Protein AF-A0A2D0IGE0-F1 (afdb_monomer_lite)

Foldseek 3Di:
DWDWAWAKEFDDDLDPDGPDIAIWTFTADPVRQTADTDPGDDQDDDPPDDPCSSVVSVVRNVVNVVDDYHYPVSNDDPDDPDDPPPDDDDDDDWDQDPPPRDTDDDDDVVVCVVLVNDPPFDWDWADPDVVDIDTHTDDPVRVVVVPPDD

Structure (mmCIF, N/CA/C/O backbone):
data_AF-A0A2D0IGE0-F1
#
_entry.id   AF-A0A2D0IGE0-F1
#
loop_
_atom_site.group_PDB
_atom_site.id
_atom_site.type_symbol
_atom_site.label_atom_id
_atom_site.label_alt_id
_atom_site.label_comp_id
_atom_site.label_asym_id
_atom_site.label_entity_id
_atom_site.label_seq_id
_atom_site.pdbx_PDB_ins_code
_atom_site.Cartn_x
_atom_site.Cartn_y
_atom_site.Cartn_z
_atom_site.occupancy
_atom_site.B_iso_or_equiv
_atom_site.auth_seq_id
_atom_site.auth_comp_id
_atom_site.auth_asym_id
_atom_site.auth_atom_id
_atom_site.pdbx_PDB_model_num
ATOM 1 N N . MET A 1 1 ? 14.727 -11.398 6.194 1.00 39.56 1 MET A N 1
ATOM 2 C CA . MET A 1 1 ? 15.077 -10.853 4.855 1.00 39.56 1 MET A CA 1
ATOM 3 C C . MET A 1 1 ? 13.752 -10.444 4.246 1.00 39.56 1 MET A C 1
ATOM 5 O O . MET A 1 1 ? 12.953 -11.331 3.971 1.00 39.56 1 MET A O 1
ATOM 9 N N . GLN A 1 2 ? 13.462 -9.146 4.138 1.00 50.28 2 GLN A N 1
ATOM 10 C CA . GLN A 1 2 ? 12.207 -8.716 3.518 1.00 50.28 2 GLN A CA 1
ATOM 11 C C . GLN A 1 2 ? 12.295 -9.045 2.031 1.00 50.28 2 GLN A C 1
ATOM 13 O O . GLN A 1 2 ? 13.080 -8.449 1.294 1.00 50.28 2 GLN A O 1
ATOM 18 N N . HIS A 1 3 ? 11.566 -10.076 1.626 1.00 76.88 3 HIS A N 1
ATOM 19 C CA . HIS A 1 3 ? 11.429 -10.460 0.236 1.00 76.88 3 HIS A CA 1
ATOM 20 C C . HIS A 1 3 ? 10.127 -9.847 -0.264 1.00 76.88 3 HIS A C 1
ATOM 22 O O . HIS A 1 3 ? 9.096 -9.916 0.404 1.00 76.88 3 HIS A O 1
ATOM 28 N N . TRP A 1 4 ? 10.189 -9.209 -1.425 1.00 86.62 4 TRP A N 1
ATOM 29 C CA . TRP A 1 4 ? 9.011 -8.678 -2.089 1.00 86.62 4 TRP A CA 1
ATOM 30 C C . TRP A 1 4 ? 8.788 -9.410 -3.408 1.00 86.62 4 TRP A C 1
ATOM 32 O O . TRP A 1 4 ? 9.721 -9.948 -4.016 1.00 86.62 4 TRP A O 1
ATOM 42 N N . ASN A 1 5 ? 7.539 -9.441 -3.859 1.00 92.38 5 ASN A N 1
ATOM 43 C CA . ASN A 1 5 ? 7.176 -9.981 -5.162 1.00 92.38 5 ASN A CA 1
ATOM 44 C C . ASN A 1 5 ? 6.103 -9.110 -5.821 1.00 92.38 5 ASN A C 1
ATOM 46 O O . ASN A 1 5 ? 5.356 -8.419 -5.131 1.00 92.38 5 ASN A O 1
ATOM 50 N N . TYR A 1 6 ? 6.001 -9.150 -7.148 1.00 96.19 6 TYR A N 1
ATOM 51 C CA . TYR A 1 6 ? 4.870 -8.524 -7.825 1.00 96.19 6 TYR A CA 1
ATOM 52 C C . TYR A 1 6 ? 3.610 -9.357 -7.579 1.00 96.19 6 TYR A C 1
ATOM 54 O O . TYR A 1 6 ? 3.630 -10.587 -7.699 1.00 96.19 6 TYR A O 1
ATOM 62 N N . ARG A 1 7 ? 2.505 -8.690 -7.245 1.00 97.25 7 ARG A N 1
ATOM 63 C CA . ARG A 1 7 ? 1.170 -9.296 -7.149 1.00 97.25 7 ARG A CA 1
ATOM 64 C C . ARG A 1 7 ? 0.126 -8.357 -7.720 1.00 97.25 7 ARG A C 1
ATOM 66 O O . ARG A 1 7 ? 0.301 -7.142 -7.709 1.00 97.25 7 ARG A O 1
ATOM 73 N N . VAL A 1 8 ? -0.957 -8.947 -8.211 1.00 96.62 8 VAL A N 1
ATOM 74 C CA . VAL A 1 8 ? -2.169 -8.207 -8.550 1.00 96.62 8 VAL A CA 1
ATOM 75 C C . VAL A 1 8 ? -3.000 -8.046 -7.282 1.00 96.62 8 VAL A C 1
ATOM 77 O O . VAL A 1 8 ? -3.274 -9.043 -6.609 1.00 96.62 8 VAL A O 1
ATOM 80 N N . ILE A 1 9 ? -3.378 -6.808 -6.979 1.00 94.56 9 ILE A N 1
ATOM 81 C CA . ILE A 1 9 ? -4.266 -6.458 -5.870 1.00 94.56 9 ILE A CA 1
ATOM 82 C C . ILE A 1 9 ? -5.588 -5.946 -6.437 1.00 94.56 9 ILE A C 1
ATOM 84 O O . ILE A 1 9 ? -5.592 -5.168 -7.396 1.00 94.56 9 ILE A O 1
ATOM 88 N N . GLU A 1 10 ? -6.692 -6.402 -5.858 1.00 93.56 10 GLU A N 1
ATOM 89 C CA . GLU A 1 10 ? -8.035 -5.906 -6.131 1.00 93.56 10 GLU A CA 1
ATOM 90 C C . GLU A 1 10 ? -8.404 -4.781 -5.159 1.00 93.56 10 GLU A C 1
ATOM 92 O O . GLU A 1 10 ? -8.152 -4.863 -3.957 1.00 93.56 10 GLU A O 1
ATOM 97 N N . PHE A 1 11 ? -9.032 -3.736 -5.690 1.00 84.25 11 PHE A N 1
ATOM 98 C CA . PHE A 1 11 ? -9.496 -2.582 -4.928 1.00 84.25 11 PHE A CA 1
ATOM 99 C C . PHE A 1 11 ? -10.983 -2.355 -5.179 1.00 84.25 11 PHE A C 1
ATOM 101 O O . PHE A 1 11 ? -11.447 -2.514 -6.308 1.00 84.25 11 PHE A O 1
ATOM 108 N N . ALA A 1 12 ? -11.720 -1.950 -4.147 1.00 82.31 12 ALA A N 1
ATOM 109 C CA . ALA A 1 12 ? -13.134 -1.594 -4.227 1.00 82.31 12 ALA A CA 1
ATOM 110 C C . ALA A 1 12 ? -13.320 -0.071 -4.098 1.00 82.31 12 ALA A C 1
ATOM 112 O O . ALA A 1 12 ? -12.615 0.581 -3.329 1.00 82.31 12 ALA A O 1
ATOM 113 N N . ALA A 1 13 ? -14.268 0.494 -4.851 1.00 58.12 13 ALA A N 1
ATOM 114 C CA . ALA A 1 13 ? -14.758 1.859 -4.659 1.00 58.12 13 ALA A CA 1
ATOM 115 C C . ALA A 1 13 ? -16.126 1.750 -3.979 1.00 58.12 13 ALA A C 1
ATOM 117 O O . ALA A 1 13 ? -17.071 1.325 -4.633 1.00 58.12 13 ALA A O 1
ATOM 118 N N . ASP A 1 14 ? -16.195 2.074 -2.685 1.00 55.97 14 ASP A N 1
ATOM 119 C CA . ASP A 1 14 ? -17.411 2.087 -1.856 1.00 55.97 14 ASP A CA 1
ATOM 120 C C . ASP A 1 14 ? -18.384 0.917 -2.126 1.00 55.97 14 ASP A C 1
ATOM 122 O O . ASP A 1 14 ? -19.420 1.055 -2.778 1.00 55.97 14 ASP A O 1
ATOM 126 N N . GLY A 1 15 ? -18.031 -0.260 -1.602 1.00 52.66 15 GLY A N 1
ATOM 127 C CA . GLY A 1 15 ? -18.783 -1.514 -1.709 1.00 52.66 15 GLY A CA 1
ATOM 128 C C . GLY A 1 15 ? -17.884 -2.731 -1.457 1.00 52.66 15 GLY A C 1
ATOM 129 O O . GLY A 1 15 ? -16.671 -2.582 -1.341 1.00 52.66 15 GLY A O 1
ATOM 130 N N . ASP A 1 16 ? -18.467 -3.933 -1.392 1.00 59.31 16 ASP A N 1
ATOM 131 C CA . ASP A 1 16 ? -17.725 -5.193 -1.168 1.00 59.31 16 ASP A CA 1
ATOM 132 C C . ASP A 1 16 ? -17.186 -5.841 -2.464 1.00 59.31 16 ASP A C 1
ATOM 134 O O . ASP A 1 16 ? -16.529 -6.882 -2.413 1.00 59.31 16 ASP A O 1
ATOM 138 N N . GLU A 1 17 ? -17.455 -5.262 -3.641 1.00 68.69 17 GLU A N 1
ATOM 139 C CA . GLU A 1 17 ? -17.016 -5.813 -4.932 1.00 68.69 17 GLU A CA 1
ATOM 140 C C . GLU A 1 17 ? -15.762 -5.103 -5.483 1.00 68.69 17 GLU A C 1
ATOM 142 O O . GLU A 1 17 ? -15.660 -3.874 -5.407 1.00 68.69 17 GLU A O 1
ATOM 147 N N . PRO A 1 18 ? -14.807 -5.844 -6.085 1.00 72.31 18 PRO A N 1
ATOM 148 C CA . PRO A 1 18 ? -13.594 -5.260 -6.641 1.00 72.31 18 PRO A CA 1
ATOM 149 C C . PRO A 1 18 ? -13.918 -4.405 -7.872 1.00 72.31 18 PRO A C 1
ATOM 151 O O . PRO A 1 18 ? -14.346 -4.899 -8.915 1.00 72.31 18 PRO A O 1
ATOM 154 N N . ALA A 1 19 ? -13.672 -3.105 -7.756 1.00 78.56 19 ALA A N 1
ATOM 155 C CA . ALA A 1 19 ? -13.898 -2.115 -8.795 1.00 78.56 19 ALA A CA 1
ATOM 156 C C . ALA A 1 19 ? -12.731 -2.036 -9.799 1.00 78.56 19 ALA A C 1
ATOM 158 O O . ALA A 1 19 ? -12.963 -1.776 -10.981 1.00 78.56 19 ALA A O 1
ATOM 159 N N . TRP A 1 20 ? -11.484 -2.281 -9.374 1.00 90.06 20 TRP A N 1
ATOM 160 C CA . TRP A 1 20 ? -10.330 -2.354 -10.282 1.00 90.06 20 TRP A CA 1
ATOM 161 C C . TRP A 1 20 ? -9.186 -3.228 -9.743 1.00 90.06 20 TRP A C 1
ATOM 163 O O . TRP A 1 20 ? -9.218 -3.703 -8.608 1.00 90.06 20 TRP A O 1
ATOM 173 N N . ARG A 1 21 ? -8.175 -3.475 -10.590 1.00 93.62 21 ARG A N 1
ATOM 174 C CA . ARG A 1 21 ? -6.998 -4.305 -10.287 1.00 93.62 21 ARG A CA 1
ATOM 175 C C . ARG A 1 21 ? -5.709 -3.619 -10.693 1.00 93.62 21 ARG A C 1
ATOM 177 O O . ARG A 1 21 ? -5.649 -3.012 -11.761 1.00 93.62 21 ARG A O 1
ATOM 184 N N . GLU A 1 22 ? -4.660 -3.796 -9.898 1.00 94.88 22 GLU A N 1
ATOM 185 C CA . GLU A 1 22 ? -3.345 -3.216 -10.180 1.00 94.88 22 GLU A CA 1
ATOM 186 C C . GLU A 1 22 ? -2.205 -4.157 -9.797 1.00 94.88 22 GLU A C 1
ATOM 188 O O . GLU A 1 22 ? -2.302 -4.911 -8.831 1.00 94.88 22 GLU A O 1
ATOM 193 N N . LEU A 1 23 ? -1.091 -4.077 -10.529 1.00 96.31 23 LEU A N 1
ATOM 194 C CA . LEU A 1 23 ? 0.165 -4.704 -10.126 1.00 96.31 23 LEU A CA 1
ATOM 195 C C . LEU A 1 23 ? 0.868 -3.821 -9.095 1.00 96.31 23 LEU A C 1
ATOM 197 O O . LEU A 1 23 ? 1.065 -2.626 -9.318 1.00 96.31 23 LEU A O 1
ATOM 201 N N . ARG A 1 24 ? 1.268 -4.425 -7.979 1.00 94.81 24 ARG A N 1
ATOM 202 C CA . ARG A 1 24 ? 1.940 -3.764 -6.859 1.00 94.81 24 ARG A CA 1
ATOM 203 C C . ARG A 1 24 ? 3.159 -4.580 -6.429 1.00 94.81 24 ARG A C 1
ATOM 205 O O . ARG A 1 24 ? 3.182 -5.805 -6.584 1.00 94.81 24 ARG A O 1
ATOM 212 N N . GLU A 1 25 ? 4.166 -3.906 -5.886 1.00 93.81 25 GLU A N 1
ATOM 213 C CA . GLU A 1 25 ? 5.223 -4.568 -5.115 1.00 93.81 25 GLU A CA 1
ATOM 214 C C . GLU A 1 25 ? 4.654 -4.936 -3.747 1.00 93.81 25 GLU A C 1
ATOM 216 O O . GLU A 1 25 ? 4.224 -4.054 -3.007 1.00 93.81 25 GLU A O 1
ATOM 221 N N . VAL A 1 26 ? 4.599 -6.233 -3.439 1.00 94.69 26 VAL A N 1
ATOM 222 C CA . VAL A 1 26 ? 4.051 -6.764 -2.187 1.00 94.69 26 VAL A CA 1
ATOM 223 C C . VAL A 1 26 ? 5.176 -7.300 -1.326 1.00 94.69 26 VAL A C 1
ATOM 225 O O . VAL A 1 26 ? 5.943 -8.157 -1.768 1.00 94.69 26 VAL A O 1
ATOM 228 N N . TYR A 1 27 ? 5.241 -6.809 -0.096 1.00 91.44 27 TYR A N 1
ATOM 229 C CA . TYR A 1 27 ? 6.197 -7.215 0.922 1.00 91.44 27 TYR A CA 1
ATOM 230 C C . TYR A 1 27 ? 5.595 -8.322 1.780 1.00 91.44 27 TYR A C 1
ATOM 232 O O . TYR A 1 27 ? 4.397 -8.317 2.069 1.00 91.44 27 TYR A O 1
ATOM 240 N N . TYR A 1 28 ? 6.440 -9.266 2.178 1.00 90.50 28 TYR A N 1
ATOM 241 C CA . TYR A 1 28 ? 6.059 -10.407 2.997 1.00 90.50 28 TYR A CA 1
ATOM 242 C C . TYR A 1 28 ? 6.819 -10.386 4.323 1.00 90.50 28 TYR A C 1
ATOM 244 O O . TYR A 1 28 ? 7.988 -9.986 4.375 1.00 90.50 28 TYR A O 1
ATOM 252 N N . ASP A 1 29 ? 6.150 -10.805 5.393 1.00 87.31 29 ASP A N 1
ATOM 253 C CA . ASP A 1 29 ? 6.786 -11.031 6.689 1.00 87.31 29 ASP A CA 1
ATOM 254 C C . ASP A 1 29 ? 7.626 -12.326 6.705 1.00 87.31 29 ASP A C 1
ATOM 256 O O . ASP A 1 29 ? 7.705 -13.070 5.721 1.00 87.31 29 ASP A O 1
ATOM 260 N N . ASP A 1 30 ? 8.277 -12.606 7.836 1.00 86.75 30 ASP A N 1
ATOM 261 C CA . ASP A 1 30 ? 9.110 -13.804 7.991 1.00 86.75 30 ASP A CA 1
ATOM 262 C C . ASP A 1 30 ? 8.292 -15.117 7.987 1.00 86.75 30 ASP A C 1
ATOM 264 O O . ASP A 1 30 ? 8.865 -16.190 7.798 1.00 86.75 30 ASP A O 1
ATOM 268 N N . ALA A 1 31 ? 6.964 -15.051 8.152 1.00 85.44 31 ALA A N 1
ATOM 269 C CA . ALA A 1 31 ? 6.051 -16.189 8.022 1.00 85.44 31 ALA A CA 1
ATOM 270 C C . ALA A 1 31 ? 5.537 -16.381 6.580 1.00 85.44 31 ALA A C 1
ATOM 272 O O . ALA A 1 31 ? 4.831 -17.352 6.302 1.00 85.44 31 ALA A O 1
ATOM 273 N N . GLY A 1 32 ? 5.902 -15.488 5.653 1.00 87.06 32 GLY A N 1
ATOM 274 C CA . GLY A 1 32 ? 5.456 -15.513 4.261 1.00 87.06 32 GLY A CA 1
ATOM 275 C C . GLY A 1 32 ? 4.052 -14.940 4.049 1.00 87.06 32 GLY A C 1
ATOM 276 O O . GLY A 1 32 ? 3.464 -15.169 2.989 1.00 87.06 32 GLY A O 1
ATOM 277 N N . LYS A 1 33 ? 3.501 -14.199 5.021 1.00 89.12 33 LYS A N 1
ATOM 278 C CA . LYS A 1 33 ? 2.218 -13.498 4.886 1.00 89.12 33 LYS A CA 1
ATOM 279 C C . LYS A 1 33 ? 2.434 -12.110 4.260 1.00 89.12 33 LYS A C 1
ATOM 281 O O . LYS A 1 33 ? 3.399 -11.436 4.629 1.00 89.12 33 LYS A O 1
ATOM 286 N N . PRO A 1 34 ? 1.573 -11.659 3.322 1.00 91.75 34 PRO A N 1
ATOM 287 C CA . PRO A 1 34 ? 1.599 -10.279 2.841 1.00 91.75 34 PRO A CA 1
ATOM 288 C C . PRO A 1 34 ? 1.466 -9.289 4.006 1.00 91.75 34 PRO A C 1
ATOM 290 O O . PRO A 1 34 ? 0.551 -9.403 4.817 1.00 91.75 34 PRO A O 1
ATOM 293 N N . SER A 1 35 ? 2.377 -8.322 4.093 1.00 89.50 35 SER A N 1
ATOM 294 C CA . SER A 1 35 ? 2.422 -7.345 5.190 1.00 89.50 35 SER A CA 1
ATOM 295 C C . SER A 1 35 ? 2.171 -5.913 4.728 1.00 89.50 35 SER A C 1
ATOM 297 O O . SER A 1 35 ? 1.583 -5.122 5.462 1.00 89.50 35 SER A O 1
ATOM 299 N N . ALA A 1 36 ? 2.585 -5.572 3.508 1.00 88.38 36 ALA A N 1
ATOM 300 C CA . ALA A 1 36 ? 2.376 -4.255 2.916 1.00 88.38 36 ALA A CA 1
ATOM 301 C C . ALA A 1 36 ? 2.462 -4.318 1.387 1.00 88.38 36 ALA A C 1
ATOM 303 O O . ALA A 1 36 ? 2.974 -5.287 0.818 1.00 88.38 36 ALA A O 1
ATOM 304 N N . TYR A 1 37 ? 2.018 -3.254 0.719 1.00 92.88 37 TYR A N 1
ATOM 305 C CA . TYR A 1 37 ? 2.232 -3.063 -0.712 1.00 92.88 37 TYR A CA 1
ATOM 306 C C . TYR A 1 37 ? 2.589 -1.612 -1.049 1.00 92.88 37 TYR A C 1
ATOM 308 O O . TYR A 1 37 ? 2.125 -0.677 -0.398 1.00 92.88 37 TYR A O 1
ATOM 316 N N . GLY A 1 38 ? 3.441 -1.437 -2.061 1.00 85.44 38 GLY A N 1
ATOM 317 C CA . GLY A 1 38 ? 3.933 -0.136 -2.518 1.00 85.44 38 GLY A CA 1
ATOM 318 C C . GLY A 1 38 ? 2.996 0.581 -3.497 1.00 85.44 38 GLY A C 1
ATOM 319 O O . GLY A 1 38 ? 1.815 0.253 -3.634 1.00 85.44 38 GLY A O 1
ATOM 320 N N . ALA A 1 39 ? 3.532 1.569 -4.218 1.00 86.00 39 ALA A N 1
ATOM 321 C CA . ALA A 1 39 ? 2.840 2.234 -5.324 1.00 86.00 39 ALA A CA 1
ATOM 322 C C . ALA A 1 39 ? 2.547 1.265 -6.495 1.00 86.00 39 ALA A C 1
ATOM 324 O O . ALA A 1 39 ? 2.971 0.106 -6.486 1.00 86.00 39 ALA A O 1
ATOM 325 N N . VAL A 1 40 ? 1.801 1.732 -7.504 1.00 89.88 40 VAL A N 1
ATOM 326 C CA . VAL A 1 40 ? 1.593 0.977 -8.752 1.00 89.88 40 VAL A CA 1
ATOM 327 C C . VAL A 1 40 ? 2.951 0.608 -9.338 1.00 89.88 40 VAL A C 1
ATOM 329 O O . VAL A 1 40 ? 3.821 1.464 -9.492 1.00 89.88 40 VAL A O 1
ATOM 332 N N . ALA A 1 41 ? 3.132 -0.672 -9.645 1.00 91.25 41 ALA A N 1
ATOM 333 C CA . ALA A 1 41 ? 4.389 -1.173 -10.163 1.00 91.25 41 ALA A CA 1
ATOM 334 C C . ALA A 1 41 ? 4.637 -0.627 -11.577 1.00 91.25 41 ALA A C 1
ATOM 336 O O . ALA A 1 41 ? 3.781 -0.715 -12.460 1.00 91.25 41 ALA A O 1
ATOM 337 N N . MET A 1 42 ? 5.835 -0.086 -11.793 1.00 90.38 42 MET A N 1
ATOM 338 C CA . MET A 1 42 ? 6.284 0.462 -13.071 1.00 90.38 42 MET A CA 1
ATOM 339 C C . MET A 1 42 ? 7.501 -0.312 -13.570 1.00 90.38 42 MET A C 1
ATOM 341 O O . MET A 1 42 ? 8.298 -0.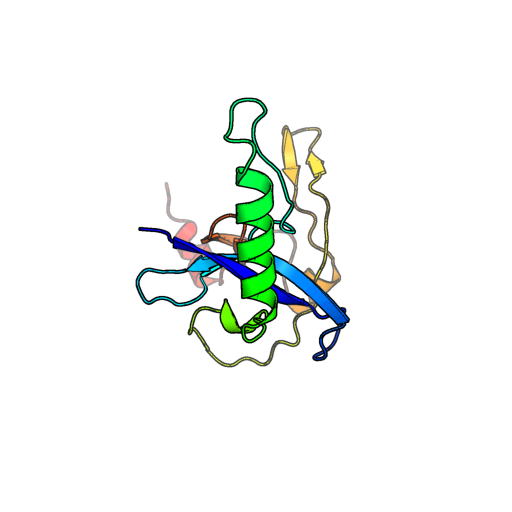811 -12.779 1.00 90.38 42 MET A O 1
ATOM 345 N N . VAL A 1 43 ? 7.675 -0.380 -14.890 1.00 92.31 43 VAL A N 1
ATOM 346 C CA . VAL A 1 43 ? 8.930 -0.861 -15.473 1.00 92.31 43 VAL A CA 1
ATOM 347 C C . VAL A 1 43 ? 9.901 0.313 -15.514 1.00 92.31 43 VAL A C 1
ATOM 349 O O . VAL A 1 43 ? 9.772 1.199 -16.357 1.00 92.31 43 VAL A O 1
ATOM 352 N N . ALA A 1 44 ? 10.847 0.329 -14.583 1.00 89.50 44 ALA A N 1
ATOM 353 C CA . ALA A 1 44 ? 11.895 1.335 -14.486 1.00 89.50 44 ALA A CA 1
ATOM 354 C C . ALA A 1 44 ? 13.228 0.651 -14.161 1.00 89.50 44 ALA A C 1
ATOM 356 O O . ALA A 1 44 ? 13.251 -0.329 -13.421 1.00 89.50 44 ALA A O 1
ATOM 357 N N . TRP A 1 45 ? 14.313 1.150 -14.748 1.00 93.00 45 TRP A N 1
ATOM 358 C CA . TRP A 1 45 ? 15.675 0.657 -14.549 1.00 93.00 45 TRP A CA 1
ATOM 359 C C . TRP A 1 45 ? 16.672 1.802 -14.785 1.00 93.00 45 TRP A C 1
ATOM 361 O O . TRP A 1 45 ? 16.345 2.795 -15.446 1.00 93.00 45 TRP A O 1
ATOM 371 N N . GLY A 1 46 ? 17.860 1.693 -14.199 1.00 94.06 46 GLY A N 1
ATOM 372 C CA . GLY A 1 46 ? 18.938 2.675 -14.309 1.00 94.06 46 GLY A CA 1
ATOM 373 C C . GLY A 1 46 ? 19.581 2.687 -15.696 1.00 94.06 46 GLY A C 1
ATOM 374 O O . GLY A 1 46 ? 19.628 1.676 -16.394 1.00 94.06 46 GLY A O 1
ATOM 375 N N . ALA A 1 47 ? 20.111 3.841 -16.106 1.00 93.31 47 ALA A N 1
ATOM 376 C CA . ALA A 1 47 ? 20.804 3.973 -17.393 1.00 93.31 47 ALA A CA 1
ATOM 377 C C . ALA A 1 47 ? 22.116 3.164 -17.461 1.00 93.31 47 ALA A C 1
ATOM 379 O O . ALA A 1 47 ? 22.627 2.905 -18.548 1.00 93.31 47 ALA A O 1
ATOM 380 N N . ASP A 1 48 ? 22.660 2.802 -16.302 1.00 95.31 48 ASP A N 1
ATOM 381 C CA . ASP A 1 48 ? 23.864 2.004 -16.089 1.00 95.31 48 ASP A CA 1
ATOM 382 C C . ASP A 1 48 ? 23.575 0.517 -15.812 1.00 95.31 48 ASP A C 1
ATOM 384 O O . ASP A 1 48 ? 24.512 -0.276 -15.712 1.00 95.31 48 ASP A O 1
ATOM 388 N N . GLU A 1 49 ? 22.302 0.124 -15.716 1.00 93.62 49 GLU A N 1
ATOM 389 C CA . GLU A 1 49 ? 21.906 -1.271 -15.513 1.00 93.62 49 GLU A CA 1
ATOM 390 C C . GLU A 1 49 ? 21.956 -2.089 -16.812 1.00 93.62 49 GLU A C 1
ATOM 392 O O . GLU A 1 49 ? 21.953 -1.561 -17.928 1.00 93.62 49 GLU A O 1
ATOM 397 N N . ASP A 1 50 ? 21.992 -3.418 -16.665 1.00 94.25 50 ASP A N 1
ATOM 398 C CA . ASP A 1 50 ? 22.001 -4.346 -17.797 1.00 94.25 50 ASP A CA 1
ATOM 399 C C . ASP A 1 50 ? 20.769 -4.104 -18.702 1.00 94.25 50 ASP A C 1
ATOM 401 O O . ASP A 1 50 ? 19.642 -4.071 -18.193 1.00 94.25 50 ASP A O 1
ATOM 405 N N . PRO A 1 51 ? 20.926 -3.983 -20.036 1.00 92.12 51 PRO A N 1
ATOM 406 C CA . PRO A 1 51 ? 19.808 -3.818 -20.969 1.00 92.12 51 PRO A CA 1
ATOM 407 C C . PRO A 1 51 ? 18.728 -4.915 -20.910 1.00 92.12 51 PRO A C 1
ATOM 409 O O . PRO A 1 51 ? 17.611 -4.694 -21.379 1.00 92.12 51 PRO A O 1
ATOM 412 N N . ALA A 1 52 ? 19.024 -6.090 -2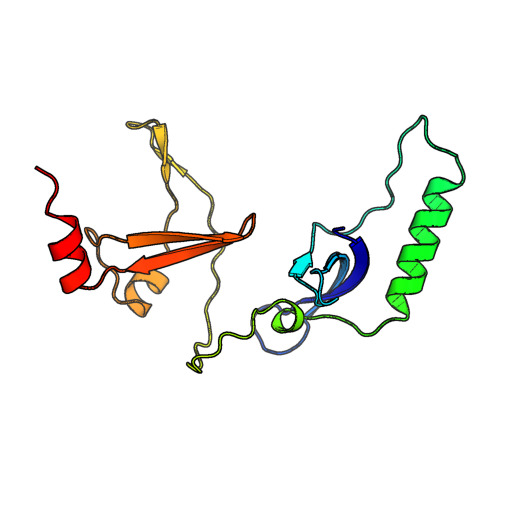0.349 1.00 94.44 52 ALA A N 1
ATOM 413 C CA . ALA A 1 52 ? 18.066 -7.172 -20.124 1.00 94.44 52 ALA A CA 1
ATOM 414 C C . ALA A 1 52 ? 17.193 -6.981 -18.862 1.00 94.44 52 ALA A C 1
ATOM 416 O O . ALA A 1 52 ? 16.190 -7.683 -18.688 1.00 94.44 52 ALA A O 1
ATOM 417 N N . THR A 1 53 ? 17.529 -6.025 -17.992 1.00 93.88 53 THR A N 1
ATOM 418 C CA . THR A 1 53 ? 16.782 -5.686 -16.766 1.00 93.88 53 THR A CA 1
ATOM 419 C C . THR A 1 53 ? 15.294 -5.407 -17.015 1.00 93.88 53 THR A C 1
ATOM 421 O O . THR A 1 53 ? 14.466 -6.056 -16.370 1.00 93.88 53 THR A O 1
ATOM 424 N N . PRO A 1 54 ? 14.889 -4.539 -17.968 1.00 94.56 54 PRO A N 1
ATOM 425 C CA . PRO A 1 54 ? 13.471 -4.311 -18.257 1.00 94.56 54 PRO A CA 1
ATOM 426 C C . PRO A 1 54 ? 12.707 -5.580 -18.635 1.00 94.56 54 PRO A C 1
ATOM 428 O O . PRO A 1 54 ? 11.565 -5.760 -18.212 1.00 94.56 54 PRO A O 1
ATOM 431 N N . LEU A 1 55 ? 13.331 -6.475 -19.409 1.00 95.50 55 LEU A N 1
ATOM 432 C CA . LEU A 1 55 ? 12.702 -7.737 -19.789 1.00 95.50 55 LEU A CA 1
ATOM 433 C C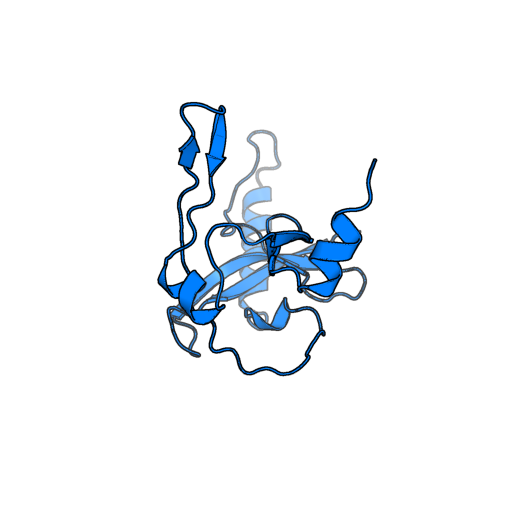 . LEU A 1 55 ? 12.489 -8.626 -18.559 1.00 95.50 55 LEU A C 1
ATOM 435 O O . LEU A 1 55 ? 11.404 -9.169 -18.379 1.00 95.50 55 LEU A O 1
ATOM 439 N N . SER A 1 56 ? 13.482 -8.694 -17.672 1.00 94.25 56 SER A N 1
ATOM 440 C CA . SER A 1 56 ? 13.386 -9.444 -16.415 1.00 94.25 56 SER A CA 1
ATOM 441 C C . SER A 1 56 ? 12.275 -8.904 -15.502 1.00 94.25 56 SER A C 1
ATOM 443 O O . SER A 1 56 ? 11.546 -9.678 -14.879 1.00 94.25 56 SER A O 1
ATOM 445 N N . ILE A 1 57 ? 12.088 -7.579 -15.442 1.00 94.44 57 ILE A N 1
ATOM 446 C CA . ILE A 1 57 ? 10.978 -6.953 -14.703 1.00 94.44 57 ILE A CA 1
ATOM 447 C C . ILE A 1 57 ? 9.631 -7.366 -15.312 1.00 94.44 57 ILE A C 1
ATOM 449 O O . ILE A 1 57 ? 8.742 -7.824 -14.589 1.00 94.44 57 ILE A O 1
ATOM 453 N N . LEU A 1 58 ? 9.492 -7.269 -16.638 1.00 96.38 58 LEU A N 1
ATOM 454 C CA . LEU A 1 58 ? 8.277 -7.668 -17.354 1.00 96.38 58 LEU A CA 1
ATOM 455 C C . LEU A 1 58 ? 7.942 -9.151 -17.161 1.00 96.38 58 LEU A C 1
ATOM 457 O O . LEU A 1 58 ? 6.773 -9.501 -17.009 1.00 96.38 58 LEU A O 1
ATOM 461 N N . GLU A 1 59 ? 8.940 -10.033 -17.131 1.00 96.62 59 GLU A N 1
ATOM 462 C CA . GLU A 1 59 ? 8.731 -11.462 -16.894 1.00 96.62 59 GLU A CA 1
ATOM 463 C C . GLU A 1 59 ? 8.203 -11.747 -15.486 1.00 96.62 59 GLU A C 1
ATOM 465 O O . GLU A 1 59 ? 7.274 -12.545 -15.337 1.00 96.62 59 GLU A O 1
ATOM 470 N N . ARG A 1 60 ? 8.724 -11.054 -14.467 1.00 95.75 60 ARG A N 1
ATOM 471 C CA . ARG A 1 60 ? 8.229 -11.160 -13.085 1.00 95.75 60 ARG A CA 1
ATOM 472 C C . ARG A 1 60 ? 6.810 -10.605 -12.950 1.00 95.75 60 ARG A C 1
ATOM 474 O O . ARG A 1 60 ? 5.974 -11.209 -12.281 1.00 95.75 60 ARG A O 1
ATOM 481 N N . MET A 1 61 ? 6.507 -9.489 -13.617 1.00 95.69 61 MET A N 1
ATOM 482 C CA . MET A 1 61 ? 5.141 -8.957 -13.694 1.00 95.69 61 MET A CA 1
ATOM 483 C C . MET A 1 61 ? 4.192 -9.933 -14.400 1.00 95.69 61 MET A C 1
ATOM 485 O O . MET A 1 61 ? 3.087 -10.172 -13.919 1.00 95.69 61 MET A O 1
ATOM 489 N N . ARG A 1 62 ? 4.624 -10.556 -15.503 1.00 96.75 62 ARG A N 1
ATOM 490 C CA . ARG A 1 62 ? 3.853 -11.593 -16.204 1.00 96.75 62 ARG A CA 1
ATOM 491 C C . ARG A 1 62 ? 3.567 -12.784 -15.293 1.00 96.75 62 ARG A C 1
ATOM 493 O O . ARG A 1 62 ? 2.450 -13.290 -15.297 1.00 96.75 62 ARG A O 1
ATOM 500 N N . GLU A 1 63 ? 4.551 -13.232 -14.519 1.00 96.44 63 GLU A N 1
ATOM 501 C CA . GLU A 1 63 ? 4.366 -14.318 -13.552 1.00 96.44 63 GLU A CA 1
ATOM 502 C C . GLU A 1 63 ? 3.300 -13.962 -12.503 1.00 96.44 63 GLU A C 1
ATOM 504 O O . GLU A 1 63 ? 2.463 -14.796 -12.160 1.00 96.44 63 GLU A O 1
ATOM 509 N N . ALA A 1 64 ? 3.281 -12.712 -12.034 1.00 96.19 64 ALA A N 1
ATOM 510 C CA . ALA A 1 64 ? 2.298 -12.235 -11.065 1.00 96.19 64 ALA A CA 1
ATOM 511 C C . ALA A 1 64 ? 0.851 -12.307 -11.577 1.00 96.19 64 ALA A C 1
ATOM 513 O O . ALA A 1 64 ? -0.049 -12.600 -10.792 1.00 96.19 64 ALA A O 1
ATOM 514 N N . LEU A 1 65 ? 0.628 -12.110 -12.881 1.00 95.88 65 LEU A N 1
ATOM 515 C CA . LEU A 1 65 ? -0.699 -12.224 -13.503 1.00 95.88 65 LEU A CA 1
ATOM 516 C C . LEU A 1 65 ? -1.271 -13.652 -13.456 1.00 95.88 65 LEU A C 1
ATOM 518 O O . LEU A 1 65 ? -2.478 -13.826 -13.592 1.00 95.88 65 LEU A O 1
ATOM 522 N N . GLY A 1 66 ? -0.422 -14.671 -13.281 1.00 94.25 66 GLY A N 1
ATOM 523 C CA . GLY A 1 66 ? -0.838 -16.072 -13.155 1.00 94.25 66 GLY A CA 1
ATOM 524 C C . GLY A 1 66 ? -1.102 -16.529 -11.717 1.00 94.25 66 GLY A C 1
ATOM 525 O O . GLY A 1 66 ? -1.455 -17.689 -11.507 1.00 94.25 66 GLY A O 1
ATOM 526 N N . LYS A 1 67 ? -0.900 -15.659 -10.722 1.00 94.69 67 LYS A N 1
ATOM 527 C CA . LYS A 1 67 ? -1.081 -15.977 -9.298 1.00 94.69 67 LYS A CA 1
ATOM 528 C C . LYS A 1 67 ? -2.476 -15.552 -8.822 1.00 94.69 67 LYS A C 1
ATOM 530 O O . LYS A 1 67 ? -3.069 -14.659 -9.425 1.00 94.69 67 LYS A O 1
ATOM 535 N N . PRO A 1 68 ? -2.988 -16.136 -7.721 1.00 95.12 68 PRO A N 1
ATOM 536 C CA . PRO A 1 68 ? -4.194 -15.632 -7.076 1.00 95.12 68 PRO A CA 1
ATOM 537 C C . PRO A 1 68 ? -4.073 -14.138 -6.766 1.00 95.12 68 PRO A C 1
ATOM 539 O O . PRO A 1 68 ? -2.993 -13.661 -6.389 1.00 95.12 68 PRO A O 1
ATOM 542 N N . PHE A 1 69 ? -5.172 -13.411 -6.922 1.00 94.25 69 PHE A N 1
ATOM 543 C CA . PHE A 1 69 ? -5.226 -12.002 -6.553 1.00 94.25 69 PHE A CA 1
ATOM 544 C C . PHE A 1 69 ? -5.192 -11.853 -5.033 1.00 94.25 69 PHE A C 1
ATOM 546 O O . PHE A 1 69 ? -5.528 -12.792 -4.312 1.00 94.25 69 PHE A O 1
ATOM 553 N N . LEU A 1 70 ? -4.715 -10.700 -4.579 1.00 93.62 70 LEU A N 1
ATOM 554 C CA . LEU A 1 70 ? -4.811 -10.288 -3.185 1.00 93.62 70 LEU A CA 1
ATOM 555 C C . LEU A 1 70 ? -5.862 -9.188 -3.054 1.00 93.62 70 LEU A C 1
ATOM 557 O O . LEU A 1 70 ? -6.100 -8.446 -4.006 1.00 93.62 70 LEU A O 1
ATOM 561 N N . ASP A 1 71 ? -6.422 -9.037 -1.868 1.00 90.94 71 ASP A N 1
ATOM 562 C CA . ASP A 1 71 ? -7.277 -7.916 -1.494 1.00 90.94 71 ASP A CA 1
ATOM 563 C C . ASP A 1 71 ? -6.892 -7.370 -0.113 1.00 90.94 71 ASP A C 1
ATOM 565 O O . ASP A 1 71 ? -5.937 -7.833 0.512 1.00 90.94 71 ASP A O 1
ATOM 569 N N . ALA A 1 72 ? -7.609 -6.350 0.3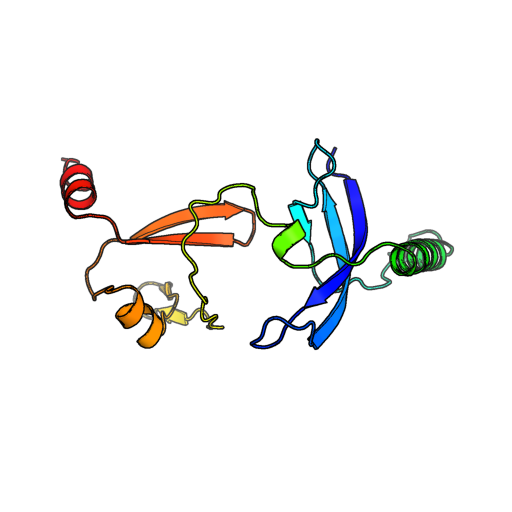61 1.00 83.69 72 ALA A N 1
ATOM 570 C CA . ALA A 1 72 ? -7.313 -5.683 1.629 1.00 83.69 72 ALA A CA 1
ATOM 571 C C . ALA A 1 72 ? -7.198 -6.655 2.823 1.00 83.69 72 ALA A C 1
ATOM 573 O O . ALA A 1 72 ? -6.344 -6.455 3.687 1.00 83.69 72 ALA A O 1
ATOM 574 N N . ARG A 1 73 ? -7.991 -7.733 2.843 1.00 84.69 73 ARG A N 1
ATOM 575 C CA . ARG A 1 73 ? -8.058 -8.707 3.945 1.00 84.69 73 ARG A CA 1
ATOM 576 C C . ARG A 1 73 ? -6.784 -9.536 4.061 1.00 84.69 73 ARG A C 1
ATOM 578 O O . ARG A 1 73 ? -6.440 -9.974 5.156 1.00 84.69 73 ARG A O 1
ATOM 585 N N . ASP A 1 74 ? -6.050 -9.719 2.965 1.00 89.62 74 ASP A N 1
ATOM 586 C CA . ASP A 1 74 ? -4.775 -10.445 2.974 1.00 89.62 74 ASP A CA 1
ATOM 587 C C . ASP A 1 74 ? -3.678 -9.711 3.763 1.00 89.62 74 ASP A C 1
ATOM 589 O O . ASP A 1 74 ? -2.717 -10.337 4.216 1.00 89.62 74 ASP A O 1
ATOM 593 N N . PHE A 1 75 ? -3.833 -8.395 3.951 1.00 86.00 75 PHE A N 1
ATOM 594 C CA . PHE A 1 75 ? -2.885 -7.520 4.647 1.00 86.00 75 PHE A CA 1
ATOM 595 C C . PHE A 1 75 ? -3.306 -7.190 6.083 1.00 86.00 75 PHE A C 1
ATOM 597 O O . PHE A 1 75 ? -2.558 -6.546 6.821 1.00 86.00 75 PHE A O 1
ATOM 604 N N . GLU A 1 76 ? -4.500 -7.602 6.510 1.00 76.31 76 GLU A N 1
ATOM 605 C CA . GLU A 1 76 ? -4.963 -7.361 7.872 1.00 76.31 76 GLU A CA 1
ATOM 606 C C . GLU A 1 76 ? -4.245 -8.305 8.849 1.00 76.31 76 GLU A C 1
ATOM 608 O O . GLU A 1 76 ? -4.184 -9.527 8.661 1.00 76.31 76 GLU A O 1
ATOM 613 N N . ALA A 1 77 ? -3.671 -7.741 9.916 1.00 58.41 77 ALA A N 1
ATOM 614 C CA . ALA A 1 77 ? -3.202 -8.528 11.049 1.00 58.41 77 ALA A CA 1
ATOM 615 C C . ALA A 1 77 ? -4.395 -9.295 11.640 1.00 58.41 77 ALA A C 1
ATOM 617 O O . ALA A 1 77 ? -5.492 -8.746 11.736 1.00 58.41 77 ALA A O 1
ATOM 618 N N . GLU A 1 78 ? -4.196 -10.554 12.045 1.00 47.12 78 GLU A N 1
ATOM 619 C CA . GLU A 1 78 ? -5.211 -11.313 12.785 1.00 47.12 78 GLU A CA 1
ATOM 620 C C . GLU A 1 78 ? -5.410 -10.697 14.178 1.00 47.12 78 GLU A C 1
ATOM 622 O O . GLU A 1 78 ? -4.966 -11.217 15.195 1.00 47.12 78 GLU A O 1
ATOM 627 N N . THR A 1 79 ? -6.079 -9.558 14.252 1.00 39.84 79 THR A N 1
ATOM 628 C CA . THR A 1 79 ? -6.614 -9.015 15.493 1.00 39.84 79 THR A CA 1
ATOM 629 C C . THR A 1 79 ? -8.045 -8.620 15.228 1.00 39.84 79 THR A C 1
ATOM 631 O O . THR A 1 79 ? -8.369 -7.459 14.999 1.00 39.84 79 THR A O 1
ATOM 634 N N . ARG A 1 80 ? -8.916 -9.627 15.260 1.00 29.89 80 ARG A N 1
ATOM 635 C CA . ARG A 1 80 ? -10.349 -9.420 15.413 1.00 29.89 80 ARG A CA 1
ATOM 636 C C . ARG A 1 80 ? -10.664 -9.411 16.914 1.00 29.89 80 ARG A C 1
ATOM 638 O O . ARG A 1 80 ? -10.633 -10.466 17.543 1.00 29.89 80 ARG A O 1
ATOM 645 N N . PRO A 1 81 ? -11.095 -8.286 17.490 1.00 35.62 81 PRO A N 1
ATOM 646 C CA . PRO A 1 81 ? -12.399 -8.229 18.096 1.00 35.62 81 PRO A CA 1
ATOM 647 C C . PRO A 1 81 ? -13.366 -7.820 16.989 1.00 35.62 81 PRO A C 1
ATOM 649 O O . PRO A 1 81 ? -13.221 -6.786 16.343 1.00 35.62 81 PRO A O 1
ATOM 652 N N . THR A 1 82 ? -14.319 -8.698 16.709 1.00 40.97 82 THR A N 1
ATOM 653 C CA . THR A 1 82 ? -15.380 -8.442 15.746 1.00 40.97 82 THR A CA 1
ATOM 654 C C . THR A 1 82 ? -16.222 -7.280 16.254 1.00 40.97 82 THR A C 1
ATOM 656 O O . THR A 1 82 ? -17.050 -7.472 17.137 1.00 40.97 82 THR A O 1
ATOM 659 N N . SER A 1 83 ? -16.031 -6.099 15.685 1.00 40.81 83 SER A N 1
ATOM 660 C CA . SER A 1 83 ? -17.127 -5.159 15.502 1.00 40.81 83 SER A CA 1
ATOM 661 C C . SER A 1 83 ? -17.256 -4.939 14.009 1.00 40.81 83 SER A C 1
ATOM 663 O O . SER A 1 83 ? -16.295 -4.562 13.342 1.00 40.81 83 SER A O 1
ATOM 665 N N . GLU A 1 84 ? -18.432 -5.260 13.481 1.00 42.09 84 GLU A N 1
ATOM 666 C CA . GLU A 1 84 ? -18.871 -4.873 12.146 1.00 42.09 84 GLU A CA 1
ATOM 667 C C . GLU A 1 84 ? -18.915 -3.342 12.082 1.00 42.09 84 GLU A C 1
ATOM 669 O O . GLU A 1 84 ? -19.951 -2.725 12.307 1.00 42.09 84 GLU A O 1
ATOM 674 N N . THR A 1 85 ? -17.774 -2.708 11.830 1.00 44.38 85 THR A N 1
ATOM 675 C CA . THR A 1 85 ? -17.744 -1.298 11.462 1.00 44.38 85 THR A CA 1
ATOM 676 C C . THR A 1 85 ? -17.670 -1.263 9.948 1.00 44.38 85 THR A C 1
ATOM 678 O O . THR A 1 85 ? -16.596 -1.395 9.368 1.00 44.38 85 THR A O 1
ATOM 681 N N . THR A 1 86 ? -18.821 -1.113 9.296 1.00 46.62 86 THR A N 1
ATOM 682 C CA . THR A 1 86 ? -18.904 -0.549 7.944 1.00 46.62 86 THR A CA 1
ATOM 683 C C . THR A 1 86 ? -18.205 0.812 7.977 1.00 46.62 86 THR A C 1
ATOM 685 O O . THR A 1 86 ? -18.800 1.808 8.384 1.00 46.62 86 THR A O 1
ATOM 688 N N . GLY A 1 87 ? -16.901 0.830 7.709 1.00 57.69 87 GLY A N 1
ATOM 689 C CA . GLY A 1 87 ? -16.053 1.995 7.924 1.00 57.69 87 GLY A CA 1
ATOM 690 C C . GLY A 1 87 ? -16.135 2.949 6.745 1.00 57.69 87 GLY A C 1
ATOM 691 O O . GLY A 1 87 ? -15.817 2.572 5.621 1.00 57.69 87 GLY A O 1
ATOM 692 N N . VAL A 1 88 ? -16.534 4.192 6.997 1.00 67.00 88 VAL A N 1
ATOM 693 C CA . VAL A 1 88 ? -16.447 5.264 6.003 1.00 67.00 88 VAL A CA 1
ATOM 694 C C . VAL A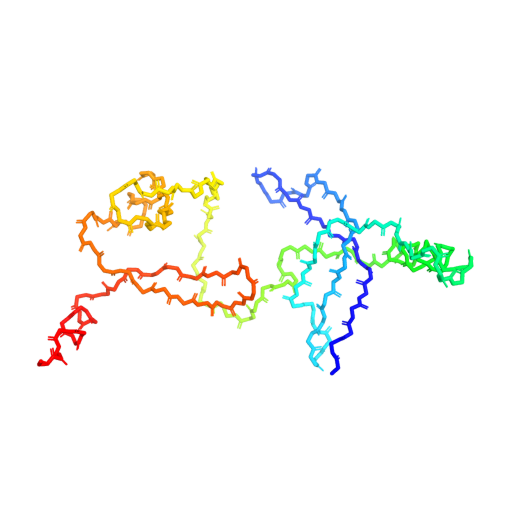 1 88 ? -14.991 5.727 5.908 1.00 67.00 88 VAL A C 1
ATOM 696 O O . VAL A 1 88 ? -14.331 5.921 6.931 1.00 67.00 88 VAL A O 1
ATOM 699 N N . SER A 1 89 ? -14.477 5.901 4.689 1.00 76.94 89 SER A N 1
ATOM 700 C CA . SER A 1 89 ? -13.121 6.407 4.450 1.00 76.94 89 SER A CA 1
ATOM 701 C C . SER A 1 89 ? -13.151 7.844 3.926 1.00 76.94 89 SER A C 1
ATOM 703 O O . SER A 1 89 ? -14.054 8.233 3.187 1.00 76.94 89 SER A O 1
ATOM 705 N N . TYR A 1 90 ? -12.167 8.655 4.321 1.00 77.50 90 TYR A N 1
ATOM 706 C CA . TYR A 1 90 ? -12.064 10.055 3.912 1.00 77.50 90 TYR A CA 1
ATOM 707 C C . TYR A 1 90 ? -10.639 10.375 3.472 1.00 77.50 90 TYR A C 1
ATOM 709 O O . TYR A 1 90 ? -9.677 10.053 4.167 1.00 77.50 90 TYR A O 1
ATOM 717 N N . THR A 1 91 ? -10.499 11.051 2.332 1.00 83.31 91 THR A N 1
ATOM 718 C CA . THR A 1 91 ? -9.226 11.647 1.910 1.00 83.31 91 THR A CA 1
ATOM 719 C C . THR A 1 91 ? -9.194 13.110 2.321 1.00 83.31 91 THR A C 1
ATOM 721 O O . THR A 1 91 ? -10.115 13.869 2.019 1.00 83.31 91 THR A O 1
ATOM 724 N N . VAL A 1 92 ? -8.119 13.511 2.992 1.00 86.31 92 VAL A N 1
ATOM 725 C CA . VAL A 1 92 ? -7.907 14.885 3.449 1.00 86.31 92 VAL A CA 1
ATOM 726 C C . VAL A 1 92 ? -6.510 15.361 3.076 1.00 86.31 92 VAL A C 1
ATOM 728 O O . VAL A 1 92 ? -5.598 14.559 2.879 1.00 86.31 92 VAL A O 1
ATOM 731 N N . ILE A 1 93 ? -6.344 16.678 2.967 1.00 89.00 93 ILE A N 1
ATOM 732 C CA . ILE A 1 93 ? -5.058 17.315 2.680 1.00 89.00 93 ILE A CA 1
ATOM 733 C C . ILE A 1 93 ? -4.572 17.968 3.970 1.00 89.00 93 ILE A C 1
ATOM 735 O O . ILE A 1 93 ? -5.307 18.755 4.570 1.00 89.00 93 ILE A O 1
ATOM 739 N N . PHE A 1 94 ? -3.345 17.647 4.384 1.00 89.75 94 PHE A N 1
ATOM 740 C CA . PHE A 1 94 ? -2.709 18.307 5.521 1.00 89.75 94 PHE A CA 1
ATOM 741 C C . PHE A 1 94 ? -2.587 19.805 5.261 1.00 89.75 94 PHE A C 1
ATOM 743 O O . PHE A 1 94 ? -2.174 20.237 4.184 1.00 89.75 94 PHE A O 1
ATOM 750 N N . GLN A 1 95 ? -2.941 20.590 6.267 1.00 91.81 95 GLN A N 1
ATOM 751 C CA . GLN A 1 95 ? -2.830 22.039 6.231 1.00 91.81 95 GLN A CA 1
ATOM 752 C C . GLN A 1 95 ? -1.651 22.464 7.092 1.00 91.81 95 GLN A C 1
ATOM 754 O O . GLN A 1 95 ? -1.289 21.772 8.037 1.00 91.81 95 GLN A O 1
ATOM 759 N N . LYS A 1 96 ? -1.037 23.593 6.755 1.00 92.00 96 LYS A N 1
ATOM 760 C CA . LYS A 1 96 ? 0.001 24.192 7.584 1.00 92.00 96 LYS A CA 1
ATOM 761 C C . LYS A 1 96 ? -0.615 25.340 8.369 1.00 92.00 96 LYS A C 1
ATOM 763 O O . LYS A 1 96 ? -1.190 26.237 7.750 1.00 92.00 96 LYS A O 1
ATOM 768 N N . ASP A 1 97 ? -0.513 25.298 9.691 1.00 91.00 97 ASP A N 1
ATOM 769 C CA . ASP A 1 97 ? -0.948 26.403 10.536 1.00 91.00 97 ASP A CA 1
ATOM 770 C C . ASP A 1 97 ? 0.014 27.587 10.378 1.00 91.00 97 ASP A C 1
ATOM 772 O O . ASP A 1 97 ? 1.236 27.437 10.446 1.00 91.00 97 ASP A O 1
ATOM 776 N N . SER A 1 98 ? -0.535 28.771 10.103 1.00 86.50 98 SER A N 1
ATOM 777 C CA . SER A 1 98 ? 0.266 29.961 9.805 1.00 86.50 98 SER A CA 1
ATOM 778 C C . SER A 1 98 ? 0.887 30.619 11.036 1.00 86.50 98 SER A C 1
ATOM 780 O O . SER A 1 98 ? 1.782 31.447 10.873 1.00 86.50 98 SER A O 1
ATOM 782 N N . GLU A 1 99 ? 0.405 30.305 12.240 1.00 90.12 99 GLU A N 1
ATOM 783 C CA . GLU A 1 99 ? 0.885 30.901 13.488 1.00 90.12 99 GLU A CA 1
ATOM 784 C C . GLU A 1 99 ? 1.893 29.993 14.200 1.00 90.12 99 GLU A C 1
ATOM 786 O O . GLU A 1 99 ? 2.895 30.495 14.712 1.00 90.12 99 GLU A O 1
ATOM 791 N N . SER A 1 100 ? 1.667 28.674 14.213 1.00 87.25 100 SER A N 1
ATOM 792 C CA . SER A 1 100 ? 2.527 27.715 14.921 1.00 87.25 100 SER A CA 1
ATOM 793 C C . SER A 1 100 ? 3.521 26.952 14.040 1.00 87.25 100 SER A C 1
ATOM 795 O O . SER A 1 100 ? 4.419 26.306 14.574 1.00 87.25 100 SER A O 1
ATOM 797 N N . ASP A 1 101 ? 3.403 27.050 12.711 1.00 87.75 101 ASP A N 1
ATOM 798 C CA . ASP A 1 101 ? 4.145 26.241 11.725 1.00 87.75 101 ASP A CA 1
ATOM 799 C C . ASP A 1 101 ? 3.794 24.736 11.746 1.00 87.75 101 ASP A C 1
ATOM 801 O O . ASP A 1 101 ? 4.418 23.948 11.029 1.00 87.75 101 ASP A O 1
ATOM 805 N N . ASP A 1 102 ? 2.776 24.328 12.512 1.00 91.19 102 ASP A N 1
ATOM 806 C CA . ASP A 1 102 ? 2.385 22.925 12.667 1.00 91.19 102 ASP A CA 1
ATOM 807 C C . ASP A 1 102 ? 1.639 22.371 11.444 1.00 91.19 102 ASP A C 1
ATOM 809 O O . ASP A 1 102 ? 0.940 23.081 10.715 1.00 91.19 102 ASP A O 1
ATOM 813 N N . LEU A 1 103 ? 1.738 21.053 11.246 1.00 89.06 103 LEU A N 1
ATOM 814 C CA . LEU A 1 103 ? 0.896 20.325 10.299 1.00 89.06 103 LEU A CA 1
ATOM 815 C C . LEU A 1 103 ? -0.421 19.921 10.966 1.00 89.06 103 LEU A C 1
ATOM 817 O O . LEU A 1 103 ? -0.449 19.153 11.926 1.00 89.06 103 LEU A O 1
ATOM 821 N N . VAL A 1 104 ? -1.522 20.397 10.400 1.00 90.00 104 VAL A N 1
ATOM 822 C CA . VAL A 1 104 ? -2.887 20.144 10.851 1.00 90.00 104 VAL A CA 1
ATOM 823 C C . VAL A 1 104 ? -3.517 19.070 9.969 1.00 90.00 104 VAL A C 1
ATOM 825 O O . VAL A 1 104 ? -3.606 19.220 8.748 1.00 90.00 104 VAL A O 1
ATOM 828 N N . LEU A 1 105 ? -3.978 17.985 10.594 1.00 89.50 105 LEU A N 1
ATOM 829 C CA . LEU A 1 105 ? -4.816 16.963 9.967 1.00 89.50 105 LEU A CA 1
ATOM 830 C C . LEU A 1 105 ? -6.293 17.345 10.158 1.00 89.50 105 LEU A C 1
ATOM 832 O O . LEU A 1 105 ? -6.811 17.182 11.266 1.00 89.50 105 LEU A O 1
ATOM 836 N N . PRO A 1 106 ? -6.998 17.849 9.129 1.00 90.06 106 PRO A N 1
ATOM 837 C CA . PRO A 1 106 ? -8.406 18.182 9.280 1.00 90.06 106 PRO A CA 1
ATOM 838 C C . PRO A 1 106 ? -9.237 16.896 9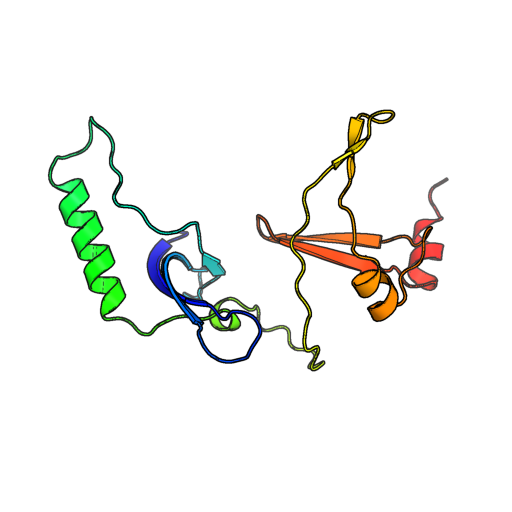.363 1.00 90.06 106 PRO A C 1
ATOM 840 O O . PRO A 1 106 ? -9.265 16.105 8.422 1.00 90.06 106 PRO A O 1
ATOM 843 N N . LEU A 1 107 ? -9.927 16.690 10.486 1.00 88.31 107 LEU A N 1
ATOM 844 C CA . LEU A 1 107 ? -10.858 15.575 10.669 1.00 88.31 107 LEU A CA 1
ATOM 845 C C . LEU A 1 107 ? -12.272 16.001 10.232 1.00 88.31 107 LEU A C 1
ATOM 847 O O . LEU A 1 107 ? -12.790 16.983 10.769 1.00 88.31 107 LEU A O 1
ATOM 851 N N . PRO A 1 108 ? -12.918 15.300 9.278 1.00 87.31 108 PRO A N 1
ATOM 852 C CA . PRO A 1 108 ? -14.278 15.625 8.850 1.00 87.31 108 PRO A CA 1
ATOM 853 C C . PRO A 1 108 ? -15.285 15.560 10.006 1.00 87.31 108 PRO A C 1
ATOM 855 O O . PRO A 1 108 ? -15.259 14.623 10.802 1.00 87.31 108 PRO A O 1
ATOM 858 N N . GLU A 1 109 ? -16.232 16.504 10.063 1.00 85.81 109 GLU A N 1
ATOM 859 C CA . GLU A 1 109 ? -17.233 16.558 11.144 1.00 85.81 109 GLU A CA 1
ATOM 860 C C . GLU A 1 109 ? -18.057 15.274 11.287 1.00 85.81 109 GLU A C 1
ATOM 862 O O . GLU A 1 109 ? -18.461 14.929 12.394 1.00 85.81 109 GLU A O 1
ATOM 867 N N . ILE A 1 110 ? -18.325 14.575 10.182 1.00 82.00 110 ILE A N 1
ATOM 868 C CA . ILE A 1 110 ? -19.070 13.311 10.212 1.00 82.00 110 ILE A CA 1
ATOM 869 C C . ILE A 1 110 ? -18.314 12.270 11.040 1.00 82.00 110 ILE A C 1
ATOM 871 O O . ILE A 1 110 ? -18.908 11.679 11.937 1.00 82.00 110 ILE A O 1
ATOM 875 N N . LEU A 1 111 ? -17.002 12.132 10.825 1.00 83.56 111 LEU A N 1
ATOM 876 C CA . LEU A 1 111 ? -16.163 11.203 11.582 1.00 83.56 111 LEU A CA 1
ATOM 877 C C . LEU A 1 111 ? -16.142 11.563 13.071 1.00 83.56 111 LEU A C 1
ATOM 879 O O . LEU A 1 111 ? -16.241 10.684 13.921 1.00 83.56 111 LEU A O 1
ATOM 883 N N . LEU A 1 112 ? -16.082 12.858 13.397 1.00 85.94 112 LEU A N 1
ATOM 884 C CA . LEU A 1 112 ? -16.149 13.311 14.788 1.00 85.94 112 LEU A CA 1
ATOM 885 C C . LEU A 1 112 ? -17.482 12.929 15.448 1.00 85.94 112 LEU A C 1
ATOM 887 O O . LEU A 1 112 ? -17.489 12.471 16.586 1.00 85.94 112 LEU A O 1
ATOM 891 N N . ARG A 1 113 ? -18.610 13.074 14.741 1.00 83.12 113 ARG A N 1
ATOM 892 C CA . ARG A 1 113 ? -19.941 12.722 15.269 1.00 83.12 113 ARG A CA 1
ATOM 893 C C . ARG A 1 113 ? -20.114 11.220 15.451 1.00 83.12 113 ARG A C 1
ATOM 895 O O . ARG A 1 113 ? -20.643 10.804 16.475 1.00 83.12 113 ARG A O 1
ATOM 902 N N . GLU A 1 114 ? -19.681 10.422 14.480 1.00 82.12 114 GLU A N 1
ATOM 903 C CA . GLU A 1 114 ? -19.795 8.959 14.532 1.00 82.12 114 GLU A CA 1
ATOM 904 C C . GLU A 1 114 ? -18.966 8.354 15.666 1.00 82.12 114 GLU A C 1
ATOM 906 O O . GLU A 1 114 ? -19.398 7.395 16.299 1.00 82.12 114 GLU A O 1
ATOM 911 N N . GLN A 1 115 ? -17.804 8.943 15.953 1.00 81.06 115 GLN A N 1
ATOM 912 C CA . GLN A 1 115 ? -16.918 8.493 17.025 1.00 81.06 115 GLN A CA 1
ATOM 913 C C . GLN A 1 115 ? -17.199 9.179 18.381 1.00 81.06 115 GLN A C 1
ATOM 915 O O . GLN A 1 115 ? -16.514 8.880 19.356 1.00 81.06 115 GLN A O 1
ATOM 920 N N . ASP A 1 116 ? -18.179 10.094 18.456 1.00 84.44 116 ASP A N 1
ATOM 921 C CA . ASP A 1 116 ? -18.456 10.996 19.598 1.00 84.44 116 ASP A CA 1
ATOM 922 C C . ASP A 1 116 ? -17.204 11.754 20.091 1.00 84.44 116 ASP A C 1
ATOM 924 O O . ASP A 1 116 ? -16.972 11.923 21.288 1.00 84.44 116 ASP A O 1
ATOM 928 N N . TRP A 1 117 ? -16.363 12.216 19.161 1.00 87.56 117 TRP A N 1
ATOM 929 C CA . TRP A 1 117 ? -15.191 13.041 19.463 1.00 87.56 117 TRP A CA 1
ATOM 930 C C . TRP A 1 117 ? -15.561 14.519 19.482 1.00 87.56 117 TRP A C 1
ATOM 932 O O . TRP A 1 117 ? -16.291 15.019 18.622 1.00 87.56 117 TRP A O 1
ATOM 942 N N . ARG A 1 118 ? -15.025 15.247 20.461 1.00 85.81 118 ARG A N 1
ATOM 943 C CA . ARG A 1 118 ? -15.316 16.666 20.684 1.00 85.81 118 ARG A CA 1
ATOM 944 C C . ARG A 1 118 ? -14.040 17.489 20.697 1.00 85.81 118 ARG A C 1
ATOM 946 O O . ARG A 1 118 ? -12.959 17.013 21.035 1.00 85.81 118 ARG A O 1
ATOM 953 N N . VAL A 1 119 ? -14.176 18.771 20.368 1.00 84.56 119 VAL A N 1
ATOM 954 C CA . VAL A 1 119 ? -13.078 19.733 20.509 1.00 84.56 119 VAL A CA 1
ATOM 955 C C . VAL A 1 119 ? -12.600 19.741 21.965 1.00 84.56 119 VAL A C 1
ATOM 957 O O . VAL A 1 119 ? -13.405 19.880 22.885 1.00 84.56 119 VAL A O 1
ATOM 960 N N . GLY A 1 120 ? -11.289 19.592 22.160 1.00 84.44 120 GLY A N 1
ATOM 961 C CA . GLY A 1 120 ? -10.657 19.496 23.479 1.00 84.44 120 GLY A CA 1
ATOM 962 C C . GLY A 1 120 ? -10.436 18.066 23.981 1.00 84.44 120 GLY A C 1
ATOM 963 O O . GLY A 1 120 ? -9.776 17.892 25.007 1.00 84.44 120 GLY A O 1
ATOM 964 N N . ASP A 1 121 ? -10.928 17.046 23.272 1.00 85.44 121 ASP A N 1
ATOM 965 C CA . ASP A 1 121 ? -10.570 15.663 23.572 1.00 85.44 121 ASP A CA 1
ATOM 966 C C . ASP A 1 121 ? -9.078 15.406 23.345 1.00 85.44 121 ASP A C 1
ATOM 968 O O . ASP A 1 121 ? -8.448 15.953 22.437 1.00 85.44 121 ASP A O 1
ATOM 972 N N . ARG A 1 122 ? -8.505 14.545 24.191 1.00 86.44 122 ARG A N 1
ATOM 973 C CA . ARG A 1 122 ? -7.126 14.083 24.044 1.00 86.44 122 ARG A CA 1
ATOM 974 C C . ARG A 1 122 ? -7.123 12.763 23.297 1.00 86.44 122 ARG A C 1
ATOM 976 O O . ARG A 1 122 ? -7.735 11.795 23.743 1.00 86.44 122 ARG A O 1
ATOM 983 N N . LEU A 1 123 ? -6.410 12.740 22.180 1.00 86.88 123 LEU A N 1
ATOM 984 C CA . LEU A 1 123 ? -6.273 11.562 21.342 1.00 86.88 123 LEU A CA 1
ATOM 985 C C . LEU A 1 123 ? -4.925 10.895 21.602 1.00 86.88 123 LEU A C 1
ATOM 987 O O . LEU A 1 123 ? -3.891 11.555 21.705 1.00 86.88 123 LEU A O 1
ATOM 991 N N . LYS A 1 124 ? -4.947 9.571 21.681 1.00 87.62 124 LYS A N 1
ATOM 992 C CA . LYS A 1 124 ? -3.771 8.723 21.570 1.00 87.62 124 LYS A CA 1
ATOM 993 C C . LYS A 1 124 ? -3.438 8.562 20.093 1.00 87.62 124 LYS A C 1
ATOM 995 O O . LYS A 1 124 ? -4.321 8.238 19.302 1.00 87.62 124 LYS A O 1
ATOM 1000 N N . PHE A 1 125 ? -2.175 8.767 19.742 1.00 88.19 125 PHE A N 1
ATOM 1001 C CA . PHE A 1 125 ? -1.651 8.535 18.402 1.00 88.19 125 PHE A CA 1
ATOM 1002 C C . PHE A 1 125 ? -0.652 7.381 18.451 1.00 88.19 125 PHE A C 1
ATOM 1004 O O . PHE A 1 125 ? 0.329 7.444 19.191 1.00 88.19 125 PHE A O 1
ATOM 1011 N N . GLU A 1 126 ? -0.894 6.334 17.669 1.00 87.38 126 GLU A N 1
ATOM 1012 C CA . GLU A 1 126 ? -0.021 5.160 17.592 1.00 87.38 126 GLU A CA 1
ATOM 1013 C C . GLU A 1 126 ? 0.354 4.883 16.141 1.00 87.38 126 GLU A C 1
ATOM 1015 O O . GLU A 1 126 ? -0.511 4.783 15.274 1.00 87.38 126 GLU A O 1
ATOM 1020 N N . VAL A 1 127 ? 1.648 4.740 15.859 1.00 84.19 127 VAL A N 1
ATOM 1021 C CA . VAL A 1 127 ? 2.114 4.299 14.540 1.00 84.19 127 VAL A CA 1
ATOM 1022 C C . VAL A 1 127 ? 2.003 2.779 14.499 1.00 84.19 127 VAL A C 1
ATOM 1024 O O . VAL A 1 127 ? 2.670 2.095 15.271 1.00 84.19 127 VAL A O 1
ATOM 1027 N N . ILE A 1 128 ? 1.148 2.256 13.619 1.00 82.75 128 ILE A N 1
ATOM 1028 C CA . ILE A 1 128 ? 0.963 0.808 13.440 1.00 82.75 128 ILE A CA 1
ATOM 1029 C C . ILE A 1 128 ? 2.064 0.269 12.520 1.00 82.75 128 ILE A C 1
ATOM 1031 O O . ILE A 1 128 ? 2.696 -0.741 12.817 1.00 82.75 128 ILE A O 1
ATOM 1035 N N . SER A 1 129 ? 2.294 0.956 11.400 1.00 69.81 129 SER A N 1
ATOM 1036 C CA . SER A 1 129 ? 3.315 0.630 10.403 1.00 69.81 129 SER A CA 1
ATOM 1037 C C . SER A 1 129 ? 3.700 1.884 9.616 1.00 69.81 129 SER A C 1
ATOM 1039 O O . SER A 1 129 ? 3.099 2.948 9.785 1.00 69.81 129 SER A O 1
ATOM 1041 N N . GLU A 1 130 ? 4.684 1.777 8.724 1.00 80.56 130 GLU A N 1
ATOM 1042 C CA . GLU A 1 130 ? 5.029 2.874 7.817 1.00 80.56 130 GLU A CA 1
ATOM 1043 C C . GLU A 1 130 ? 3.787 3.332 7.028 1.00 80.56 130 GLU A C 1
ATOM 1045 O O . GLU A 1 130 ? 3.062 2.516 6.458 1.00 80.56 130 GLU A O 1
ATOM 1050 N N . GLY A 1 131 ? 3.487 4.634 7.082 1.00 78.75 131 GLY A N 1
ATOM 1051 C CA . GLY A 1 131 ? 2.314 5.234 6.434 1.00 78.75 131 GLY A CA 1
ATOM 1052 C C . GLY A 1 131 ? 0.954 4.956 7.092 1.00 78.75 131 GLY A C 1
ATOM 1053 O O . GLY A 1 131 ? -0.047 5.484 6.611 1.00 78.75 131 GLY A O 1
ATOM 1054 N N . ARG A 1 132 ? 0.883 4.180 8.187 1.00 80.81 132 ARG A N 1
ATOM 1055 C CA . ARG A 1 132 ? -0.378 3.852 8.876 1.00 80.81 132 ARG A CA 1
ATOM 1056 C C . ARG A 1 132 ? -0.310 4.167 10.367 1.00 80.81 132 ARG A C 1
ATOM 1058 O O . ARG A 1 132 ? 0.482 3.592 11.114 1.00 80.81 132 ARG A O 1
ATOM 1065 N N . CYS A 1 133 ? -1.210 5.030 10.817 1.00 85.38 133 CYS A N 1
ATOM 1066 C CA . CYS A 1 133 ? -1.379 5.377 12.223 1.00 85.38 133 CYS A CA 1
ATOM 1067 C C . CYS A 1 133 ? -2.814 5.118 12.699 1.00 85.38 133 CYS A C 1
ATOM 1069 O O . CYS A 1 133 ? -3.753 5.080 11.906 1.00 85.38 133 CYS A O 1
ATOM 1071 N N . SER A 1 134 ? -2.960 4.926 14.007 1.00 86.38 134 SER A N 1
ATOM 1072 C CA . SER A 1 134 ? -4.229 4.859 14.722 1.00 86.38 134 SER A CA 1
ATOM 1073 C C . SER A 1 134 ? -4.392 6.112 15.564 1.00 86.38 134 SER A C 1
ATOM 1075 O O . SER A 1 134 ? -3.467 6.503 16.280 1.00 86.38 134 SER A O 1
ATOM 1077 N N . LEU A 1 135 ? -5.580 6.709 15.509 1.00 88.56 135 LEU A N 1
ATOM 1078 C CA . LEU A 1 135 ? -6.008 7.727 16.455 1.00 88.56 135 LEU A CA 1
ATOM 1079 C C . LEU A 1 135 ? -7.137 7.146 17.303 1.00 88.56 135 LEU A C 1
ATOM 1081 O O . LEU A 1 135 ? -8.132 6.673 16.760 1.00 88.56 135 LEU A O 1
ATOM 1085 N N . THR A 1 136 ? -6.993 7.215 18.622 1.00 87.44 136 THR A N 1
ATOM 1086 C CA . THR A 1 136 ? -7.986 6.696 19.570 1.00 87.44 136 THR A CA 1
ATOM 1087 C C . THR A 1 136 ? -8.274 7.752 20.622 1.00 87.44 136 THR A C 1
ATOM 1089 O O . THR A 1 136 ? -7.349 8.320 21.198 1.00 87.44 136 THR A O 1
ATOM 1092 N N . ASN A 1 137 ? -9.543 8.028 20.904 1.00 85.81 137 ASN A N 1
ATOM 1093 C CA . ASN A 1 137 ? -9.891 8.960 21.971 1.00 85.81 137 ASN A CA 1
ATOM 1094 C C . ASN A 1 137 ? -9.601 8.334 23.336 1.00 85.81 137 ASN A C 1
ATOM 1096 O O . ASN A 1 137 ? -10.014 7.206 23.601 1.00 85.81 137 ASN A O 1
ATOM 1100 N N . LEU A 1 138 ? -8.872 9.059 24.185 1.00 83.00 138 LEU A N 1
ATOM 1101 C CA . LEU A 1 138 ? -8.555 8.586 25.524 1.00 83.00 138 LEU A CA 1
ATOM 1102 C C . LEU A 1 138 ? -9.821 8.538 26.374 1.00 83.00 138 LEU A C 1
ATOM 1104 O O . LEU A 1 138 ? -10.577 9.516 26.443 1.00 83.00 138 LEU A O 1
ATOM 1108 N N . SER A 1 139 ? -10.001 7.430 27.085 1.00 75.25 139 SER A N 1
ATOM 1109 C CA . SER A 1 139 ? -11.035 7.305 28.104 1.00 75.25 139 SER A CA 1
ATOM 1110 C C . SER A 1 139 ? -10.799 8.290 29.255 1.00 75.25 139 SER A C 1
ATOM 1112 O O . SER A 1 139 ? -9.713 8.847 29.435 1.00 75.25 139 SER A O 1
ATOM 1114 N N . LYS A 1 140 ? -11.831 8.513 30.074 1.00 68.88 140 LYS A N 1
ATOM 1115 C CA . LYS A 1 140 ? -11.734 9.401 31.240 1.00 68.88 140 LYS A CA 1
ATOM 1116 C C . LYS A 1 140 ? -10.593 8.994 32.187 1.00 68.88 140 LYS A C 1
ATOM 1118 O O . LYS A 1 140 ? -9.855 9.857 32.649 1.00 68.88 140 LYS A O 1
ATOM 1123 N N . GLU A 1 141 ? -10.431 7.697 32.422 1.00 71.12 141 GLU A N 1
ATOM 1124 C CA . GLU A 1 141 ? -9.415 7.134 33.321 1.00 71.12 141 GLU A CA 1
ATOM 1125 C C . GLU A 1 141 ? -7.993 7.381 32.790 1.00 71.12 141 GLU A C 1
ATOM 1127 O O . GLU A 1 141 ? -7.113 7.811 33.535 1.00 71.12 141 GLU A O 1
ATOM 1132 N N . GLU A 1 142 ? -7.783 7.220 31.480 1.00 71.75 142 GLU A N 1
ATOM 1133 C CA . GLU A 1 142 ? -6.491 7.483 30.832 1.00 71.75 142 GLU A CA 1
ATOM 1134 C C . GLU A 1 142 ? -6.142 8.978 30.796 1.00 71.75 142 GLU A C 1
ATOM 1136 O O . GLU A 1 142 ? -4.971 9.361 30.895 1.00 71.75 142 GLU A O 1
ATOM 1141 N N . ARG A 1 143 ? -7.147 9.858 30.680 1.00 66.88 143 ARG A N 1
ATOM 1142 C CA . ARG A 1 143 ? -6.935 11.314 30.763 1.00 66.88 143 ARG A CA 1
ATOM 1143 C C . ARG A 1 143 ? -6.436 11.724 32.147 1.00 66.88 143 ARG A C 1
ATOM 1145 O O . ARG A 1 143 ? -5.549 12.570 32.240 1.00 66.88 143 ARG A O 1
ATOM 1152 N N . GLU A 1 144 ? -6.984 11.120 33.198 1.00 69.12 144 GLU A N 1
ATOM 1153 C CA . GLU A 1 144 ? -6.628 11.404 34.591 1.00 69.12 144 GLU A CA 1
ATOM 1154 C C . GLU A 1 144 ? -5.240 10.841 34.952 1.00 69.12 144 GLU A C 1
ATOM 1156 O O . GLU A 1 144 ? -4.456 11.527 35.610 1.00 69.12 144 GLU A O 1
ATOM 1161 N N . SER A 1 145 ? -4.862 9.661 34.441 1.00 65.94 145 SER A N 1
ATOM 1162 C CA . SER A 1 145 ? -3.515 9.100 34.648 1.00 65.94 145 SER A CA 1
ATOM 1163 C C . SER A 1 145 ? -2.413 9.870 33.911 1.00 65.94 145 SER A C 1
ATOM 1165 O O . SER A 1 145 ? -1.297 9.991 34.411 1.00 65.94 145 SER A O 1
ATOM 1167 N N . SER A 1 146 ? -2.731 10.446 32.747 1.00 59.34 146 SER A N 1
ATOM 1168 C CA . SER A 1 146 ? -1.805 11.271 31.951 1.00 59.34 146 SER A CA 1
ATOM 1169 C C . SER A 1 146 ? -1.588 12.679 32.530 1.00 59.34 146 SER A C 1
ATOM 1171 O O . SER A 1 146 ? -0.785 13.446 32.003 1.00 59.34 146 SER A O 1
ATOM 1173 N N . GLY A 1 147 ? -2.328 13.051 33.583 1.00 51.78 147 GLY A N 1
ATOM 1174 C CA . GLY A 1 147 ? -2.241 14.350 34.255 1.00 51.78 147 GLY A CA 1
ATOM 1175 C C . GLY A 1 147 ? -1.238 14.415 35.411 1.00 51.78 147 GLY A C 1
ATOM 1176 O O . GLY A 1 147 ? -1.043 15.491 35.968 1.00 51.78 147 GLY A O 1
ATOM 1177 N N . THR A 1 148 ? -0.586 13.304 35.776 1.00 41.62 148 THR A N 1
ATOM 1178 C CA . THR A 1 148 ? 0.440 13.294 36.834 1.00 41.62 148 THR A CA 1
ATOM 1179 C C . THR A 1 148 ? 1.831 13.361 36.215 1.00 41.62 148 THR A C 1
ATOM 1181 O O . THR A 1 148 ? 2.557 12.375 36.129 1.00 41.62 148 THR A O 1
ATOM 1184 N N . THR A 1 149 ? 2.225 14.538 35.750 1.00 39.91 149 THR A N 1
ATOM 1185 C CA . THR A 1 149 ? 3.645 14.873 35.613 1.00 39.91 149 THR A CA 1
ATOM 1186 C C . THR A 1 149 ? 3.803 16.304 36.100 1.00 39.91 149 THR A C 1
ATOM 1188 O O . THR A 1 149 ? 3.305 17.235 35.473 1.00 39.91 149 THR A O 1
ATOM 1191 N N . THR A 1 150 ? 4.372 16.399 37.302 1.00 34.59 150 THR A N 1
ATOM 1192 C CA . THR A 1 150 ? 4.729 17.607 38.054 1.00 34.59 150 THR A CA 1
ATOM 1193 C C . THR A 1 150 ? 5.551 18.590 37.233 1.00 34.59 150 THR A C 1
ATOM 1195 O O . THR A 1 150 ? 6.426 18.118 36.472 1.00 34.59 150 THR A O 1
#

Radius of gyration: 20.93 Å; chains: 1; bounding box: 44×47×59 Å

pLDDT: mean 81.48, std 16.3, range [29.89, 97.25]

Sequence (150 aa):
MQHWNYRVIEFAADGDEPAWRELREVYYDDAGKPSAYGAVAMVAWGADEDPATPLSILERMREALGKPFLDARDFEAETRPTSETTGVSYTVIFQKDSESDDLVLPLPEILLREQDWRVGDRLKFEVISEGRCSLTNLSKEERESSGTTT

Secondary structure (DSSP, 8-state):
---EEEEEEEE-SSSSS--EEEEEEEEE-TTS-EEEEEEEP-----TTS-TTHHHHHHHHHHHHTTSPPB-GGGGS-S----------------EE-TTT-PEE-PPPHHHHHHTT--TTPPEEEEEEETTEEEEEEPPHHHHHHTT---